Protein AF-A0A538C4I9-F1 (afdb_monomer_lite)

Secondary structure (DSSP, 8-state):
------PPP----PPPHHHHHHHHHHHHHHHIIIIIHHHHHHHH-SS---S--SS-HHHHHHHHHHHHHHHHHHHHHHHHHTTSSS----HHHHHHHHHHHHHHHHHHHHHHHHHHHHHHTPPP----------

Radius of gyration: 22.84 Å; chains: 1; bounding box: 66×53×66 Å

Structure (mmCIF, N/CA/C/O backbone):
data_AF-A0A538C4I9-F1
#
_entry.id   AF-A0A538C4I9-F1
#
loop_
_atom_site.group_PDB
_atom_site.id
_atom_site.type_symbol
_atom_site.label_atom_id
_atom_site.label_alt_id
_atom_site.label_comp_id
_atom_site.label_asym_id
_atom_site.label_entity_id
_atom_site.label_seq_id
_atom_site.pdbx_PDB_ins_code
_atom_site.Cartn_x
_atom_site.Cartn_y
_atom_site.Cartn_z
_atom_site.occupancy
_atom_site.B_iso_or_equiv
_atom_site.auth_seq_id
_atom_site.auth_comp_id
_atom_site.auth_asym_id
_atom_site.auth_atom_id
_atom_site.pdbx_PDB_model_num
ATOM 1 N N . MET A 1 1 ? -36.332 44.683 16.685 1.00 43.72 1 MET A N 1
ATOM 2 C CA . MET A 1 1 ? -35.066 44.063 17.125 1.00 43.72 1 MET A CA 1
ATOM 3 C C . MET A 1 1 ? -35.043 42.668 16.534 1.00 43.72 1 MET A C 1
ATOM 5 O O . MET A 1 1 ? -35.934 41.897 16.855 1.00 43.72 1 MET A O 1
ATOM 9 N N . ALA A 1 2 ? -34.150 42.401 15.581 1.00 51.72 2 ALA A N 1
ATOM 10 C CA . ALA A 1 2 ? -34.000 41.073 14.994 1.00 51.72 2 ALA A CA 1
ATOM 11 C C . ALA A 1 2 ? -32.960 40.316 15.824 1.00 51.72 2 ALA A C 1
ATOM 13 O O . ALA A 1 2 ? -31.831 40.788 15.943 1.00 51.72 2 ALA A O 1
ATOM 14 N N . GLU A 1 3 ? -33.351 39.200 16.438 1.00 57.78 3 GLU A N 1
ATOM 15 C CA . GLU A 1 3 ? -32.395 38.280 17.049 1.00 57.78 3 GLU A CA 1
ATOM 16 C C . GLU A 1 3 ? -31.553 37.654 15.936 1.00 57.78 3 GLU A C 1
ATOM 18 O O . GLU A 1 3 ? -32.054 36.965 15.045 1.00 57.78 3 GLU A O 1
ATOM 23 N N . GLU A 1 4 ? -30.262 37.955 15.968 1.00 65.62 4 GLU A N 1
ATOM 24 C CA . GLU A 1 4 ? -29.258 37.376 15.095 1.00 65.62 4 GLU A CA 1
ATOM 25 C C . GLU A 1 4 ? -29.108 35.890 15.443 1.00 65.62 4 GLU A C 1
ATOM 27 O O . GLU A 1 4 ? -28.471 35.517 16.428 1.00 65.62 4 GLU A O 1
ATOM 32 N N . PHE A 1 5 ? -29.747 35.026 14.648 1.00 73.12 5 PHE A N 1
ATOM 33 C CA . PHE A 1 5 ? -29.603 33.577 14.751 1.00 73.12 5 PHE A CA 1
ATOM 34 C C . PHE A 1 5 ? -28.140 33.201 14.496 1.00 73.12 5 PHE A C 1
ATOM 36 O O . PHE A 1 5 ? -27.692 33.114 13.353 1.00 73.12 5 PHE A O 1
ATOM 43 N N . THR A 1 6 ? -27.384 32.982 15.568 1.00 69.12 6 THR A N 1
ATOM 44 C CA . THR A 1 6 ? -26.020 32.460 15.500 1.00 69.12 6 THR A CA 1
ATOM 45 C C . THR A 1 6 ? -26.115 30.934 15.453 1.00 69.12 6 THR A C 1
ATOM 47 O O . THR A 1 6 ? -26.465 30.317 16.463 1.00 69.12 6 THR A O 1
ATOM 50 N N . PRO A 1 7 ? -25.857 30.278 14.303 1.00 71.69 7 PRO A N 1
ATOM 51 C CA . PRO A 1 7 ? -25.885 28.825 14.253 1.00 71.69 7 PRO A CA 1
ATOM 52 C C . PRO A 1 7 ? -24.819 28.268 15.207 1.00 71.69 7 PRO A C 1
ATOM 54 O O . PRO A 1 7 ? -23.711 28.814 15.267 1.00 71.69 7 PRO A O 1
ATOM 57 N N . PRO A 1 8 ? -25.112 27.180 15.944 1.00 66.62 8 PRO A N 1
ATOM 58 C CA . PRO A 1 8 ? -24.138 26.589 16.845 1.00 66.62 8 PRO A CA 1
ATOM 59 C C . PRO A 1 8 ? -22.877 26.213 16.058 1.00 66.62 8 PRO A C 1
ATOM 61 O O . PRO A 1 8 ? -22.979 25.784 14.899 1.00 66.62 8 PRO A O 1
ATOM 64 N N . PRO A 1 9 ? -21.682 26.357 16.658 1.00 62.03 9 PRO A N 1
ATOM 65 C CA . PRO A 1 9 ? -20.444 26.007 15.987 1.00 62.03 9 PRO A CA 1
ATOM 66 C C . PRO A 1 9 ? -20.546 24.557 15.522 1.00 62.03 9 PRO A C 1
ATOM 68 O O . PRO A 1 9 ? -20.773 23.647 16.325 1.00 62.03 9 PRO A O 1
ATOM 71 N N . ARG A 1 10 ? -20.404 24.340 14.208 1.00 58.88 10 ARG A N 1
ATOM 72 C CA . ARG A 1 10 ? -20.331 22.995 13.638 1.00 58.88 10 ARG A CA 1
ATOM 73 C C . ARG A 1 10 ? -19.120 22.321 14.268 1.00 58.88 10 ARG A C 1
ATOM 75 O O . ARG A 1 10 ? -17.990 22.578 13.856 1.00 58.88 10 ARG A O 1
ATOM 82 N N . ARG A 1 11 ? -19.344 21.487 15.287 1.00 57.41 11 ARG A N 1
ATOM 83 C CA . ARG A 1 11 ? -18.308 20.609 15.828 1.00 57.41 11 ARG A CA 1
ATOM 84 C C . ARG A 1 11 ? -17.847 19.758 14.656 1.00 57.41 11 ARG A C 1
ATOM 86 O O . ARG A 1 11 ? -18.591 18.901 14.186 1.00 57.41 11 ARG A O 1
ATOM 93 N N . ARG A 1 12 ? -16.653 20.042 14.132 1.00 57.44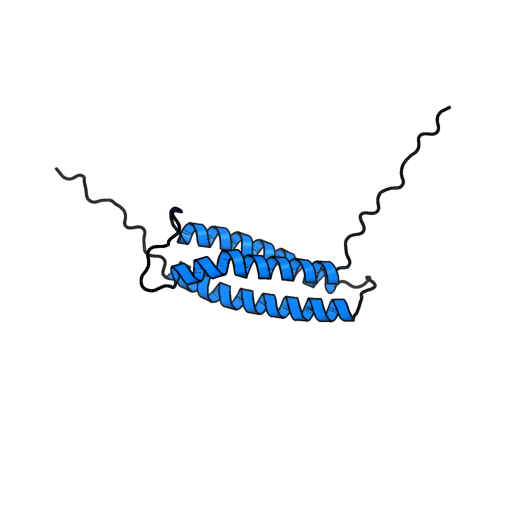 12 ARG A N 1
ATOM 94 C CA . ARG A 1 12 ? -15.976 19.148 13.197 1.00 57.44 12 ARG A CA 1
ATOM 95 C C . ARG A 1 12 ? -15.618 17.913 14.009 1.00 57.44 12 ARG A C 1
ATOM 97 O O . ARG A 1 12 ? -14.566 17.861 14.632 1.00 57.44 12 ARG A O 1
ATOM 104 N N . LEU A 1 13 ? -16.558 16.979 14.100 1.00 66.69 13 LEU A N 1
ATOM 105 C CA . LEU A 1 13 ? -16.298 15.663 14.649 1.00 66.69 13 LEU A CA 1
ATOM 106 C C . LEU A 1 13 ? -15.328 15.013 13.668 1.00 66.69 13 LEU A C 1
ATOM 108 O O . LEU A 1 13 ? -15.718 14.637 12.563 1.00 66.69 13 LEU A O 1
ATOM 112 N N . SER A 1 14 ? -14.047 14.987 14.032 1.00 69.19 14 SER A N 1
ATOM 113 C CA . SER A 1 14 ? -13.098 14.141 13.321 1.00 69.19 14 SER A CA 1
ATOM 114 C C . SER A 1 14 ? -13.601 12.698 13.444 1.00 69.19 14 SER A C 1
ATOM 116 O O . SER A 1 14 ? -14.134 12.345 14.504 1.00 69.19 14 SER A O 1
ATOM 118 N N . PRO A 1 15 ? -13.503 11.870 12.391 1.00 80.75 15 PRO A N 1
ATOM 119 C CA . PRO A 1 15 ? -13.904 10.476 12.497 1.00 80.75 15 PRO A CA 1
ATOM 120 C C . PRO A 1 15 ? -13.103 9.776 13.608 1.00 80.75 15 PRO A C 1
ATOM 122 O O . PRO A 1 15 ? -11.980 10.198 13.902 1.00 80.75 15 PRO A O 1
ATOM 125 N N . PRO A 1 16 ? -13.633 8.695 14.207 1.00 88.44 16 PRO A N 1
ATOM 126 C CA . PRO A 1 16 ? -12.872 7.883 15.152 1.00 88.44 16 PRO A CA 1
ATOM 127 C C . PRO A 1 16 ? -11.530 7.439 14.553 1.00 88.44 16 PRO A C 1
ATOM 129 O O . PRO A 1 16 ? -11.454 7.097 13.368 1.00 88.44 16 PRO A O 1
ATOM 132 N N . ALA A 1 17 ? -10.470 7.435 15.364 1.00 90.19 17 ALA A N 1
ATOM 133 C CA . ALA A 1 17 ? -9.103 7.172 14.907 1.00 90.19 17 ALA A CA 1
ATOM 134 C C . ALA A 1 17 ? -8.963 5.804 14.209 1.00 90.19 17 ALA A C 1
ATOM 136 O O . ALA A 1 17 ? -8.244 5.668 13.221 1.00 90.19 17 ALA A O 1
ATOM 137 N N . GLU A 1 18 ? -9.698 4.793 14.673 1.00 92.88 18 GLU A N 1
ATOM 138 C CA . GLU A 1 18 ? -9.746 3.458 14.080 1.00 92.88 18 GLU A CA 1
ATOM 139 C C . GLU A 1 18 ? -10.369 3.462 12.677 1.00 92.88 18 GLU A C 1
ATOM 141 O O . GLU A 1 18 ? -9.891 2.760 11.783 1.00 92.88 18 GLU A O 1
ATOM 146 N N . VAL A 1 19 ? -11.380 4.306 12.450 1.00 93.12 19 VAL A N 1
ATOM 147 C CA . VAL A 1 19 ? -12.002 4.498 11.134 1.00 93.12 19 VAL A CA 1
ATOM 148 C C . VAL A 1 19 ? -11.041 5.246 10.214 1.00 93.12 19 VAL A C 1
ATOM 150 O O . VAL A 1 19 ? -10.852 4.832 9.071 1.00 93.12 19 VAL A O 1
ATOM 153 N N . CYS A 1 20 ? -10.374 6.292 10.713 1.00 93.94 20 CYS A N 1
ATOM 154 C CA . CYS A 1 20 ? -9.336 7.010 9.970 1.00 93.94 20 CYS A CA 1
ATOM 155 C C . CYS A 1 20 ? -8.209 6.072 9.517 1.00 93.94 20 CYS A C 1
ATOM 157 O O . CYS A 1 20 ? -7.862 6.066 8.334 1.00 93.94 20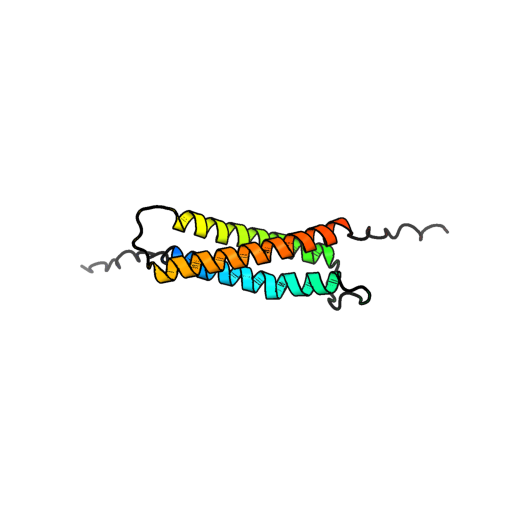 CYS A O 1
ATOM 159 N N . LEU A 1 21 ? -7.679 5.236 10.418 1.00 96.31 21 LEU A N 1
ATOM 160 C CA . LEU A 1 21 ? -6.639 4.264 10.079 1.00 96.31 21 LEU A CA 1
ATOM 161 C C . LEU A 1 21 ? -7.124 3.262 9.026 1.00 96.31 21 LEU A C 1
ATOM 163 O O . LEU A 1 21 ? -6.389 2.965 8.082 1.00 96.31 21 LEU A O 1
ATOM 167 N N . LEU A 1 22 ? -8.351 2.752 9.162 1.00 96.31 22 LEU A N 1
ATOM 168 C CA . LEU A 1 22 ? -8.922 1.806 8.205 1.00 96.31 22 LEU A CA 1
ATOM 169 C C . LEU A 1 22 ? -9.058 2.428 6.807 1.00 96.31 22 LEU A C 1
ATOM 171 O O . LEU A 1 22 ? -8.630 1.821 5.823 1.00 96.31 22 LEU A O 1
ATOM 175 N N . LEU A 1 23 ? -9.615 3.640 6.721 1.00 96.25 23 LEU A N 1
ATOM 176 C CA . LEU A 1 23 ? -9.819 4.353 5.459 1.00 96.25 23 LEU A CA 1
ATOM 177 C C . LEU A 1 23 ? -8.493 4.734 4.796 1.00 96.25 23 LEU A C 1
ATOM 179 O O . LEU A 1 23 ? -8.336 4.524 3.594 1.00 96.25 23 LEU A O 1
ATOM 183 N N . ARG A 1 24 ? -7.516 5.230 5.566 1.00 97.38 24 ARG A N 1
ATOM 184 C CA . ARG A 1 24 ? -6.181 5.554 5.038 1.00 97.38 24 ARG A CA 1
ATOM 185 C C . ARG A 1 24 ? -5.438 4.313 4.562 1.00 97.38 24 ARG A C 1
ATOM 187 O O . ARG A 1 24 ? -4.945 4.304 3.439 1.00 97.38 24 ARG A O 1
ATOM 194 N N . SER A 1 25 ? -5.470 3.231 5.344 1.00 97.88 25 SER A N 1
ATOM 195 C CA . SER A 1 25 ? -4.892 1.945 4.930 1.00 97.88 25 SER A CA 1
ATOM 196 C C . SER A 1 25 ? -5.516 1.458 3.617 1.00 97.88 25 SER A C 1
ATOM 198 O O . SER A 1 25 ? -4.808 0.998 2.724 1.00 97.88 25 SER A O 1
ATOM 200 N N . HIS A 1 26 ? -6.837 1.600 3.456 1.00 97.25 26 HIS A N 1
ATOM 201 C CA . HIS A 1 26 ? -7.514 1.238 2.210 1.00 97.25 26 HIS A CA 1
ATOM 202 C C . HIS A 1 26 ? -7.069 2.104 1.032 1.00 97.25 26 HIS A C 1
ATOM 204 O O . HIS A 1 26 ? -6.743 1.571 -0.030 1.00 97.25 26 HIS A O 1
ATOM 210 N N . ALA A 1 27 ? -7.025 3.422 1.224 1.00 97.00 27 ALA A N 1
ATOM 211 C CA . ALA A 1 27 ? -6.601 4.365 0.198 1.00 97.00 27 ALA A CA 1
ATOM 212 C C . ALA A 1 27 ? -5.151 4.112 -0.246 1.00 97.00 27 ALA A C 1
ATOM 214 O O . ALA A 1 27 ? -4.880 4.085 -1.446 1.00 97.00 27 ALA A O 1
ATOM 215 N N . GLU A 1 28 ? -4.235 3.858 0.693 1.00 98.12 28 GLU A N 1
ATOM 216 C CA . GLU A 1 28 ? -2.844 3.497 0.402 1.00 98.12 28 GLU A CA 1
ATOM 217 C C . GLU A 1 28 ? -2.761 2.186 -0.389 1.00 98.12 28 GLU A C 1
ATOM 219 O O . GLU A 1 28 ? -2.147 2.148 -1.455 1.00 98.12 28 GLU A O 1
ATOM 224 N N . ALA A 1 29 ? -3.428 1.122 0.072 1.00 98.19 29 ALA A N 1
ATOM 225 C CA . ALA A 1 29 ? -3.431 -0.172 -0.612 1.00 98.19 29 ALA A CA 1
ATOM 226 C C . ALA A 1 29 ? -3.984 -0.073 -2.038 1.00 98.19 29 ALA A C 1
ATOM 228 O O . ALA A 1 29 ? -3.418 -0.642 -2.978 1.00 98.19 29 ALA A O 1
ATOM 229 N N . HIS A 1 30 ? -5.089 0.657 -2.202 1.00 97.88 30 HIS A N 1
ATOM 230 C CA . HIS A 1 30 ? -5.712 0.891 -3.494 1.00 97.88 30 HIS A CA 1
ATOM 231 C C . HIS A 1 30 ? -4.780 1.677 -4.416 1.00 97.88 30 HIS A C 1
ATOM 233 O O . HIS A 1 30 ? -4.578 1.277 -5.563 1.00 97.88 30 HIS A O 1
ATOM 239 N N . TRP A 1 31 ? -4.156 2.746 -3.918 1.00 97.25 31 TRP A N 1
ATOM 240 C CA . TRP A 1 31 ? -3.197 3.541 -4.682 1.00 97.25 31 TRP A CA 1
ATOM 241 C C . TRP A 1 31 ? -1.998 2.707 -5.138 1.00 97.25 31 TRP A C 1
ATOM 243 O O . TRP A 1 31 ? -1.691 2.660 -6.330 1.00 97.25 31 TRP A O 1
ATOM 253 N N . LEU A 1 32 ? -1.365 1.976 -4.215 1.00 98.06 32 LEU A N 1
ATOM 254 C CA . LEU A 1 32 ? -0.250 1.079 -4.518 1.00 98.06 32 LEU A CA 1
ATOM 255 C C . LEU A 1 32 ? -0.636 0.064 -5.601 1.00 98.06 32 LEU A C 1
ATOM 257 O O . LEU A 1 32 ? 0.092 -0.113 -6.575 1.00 98.06 32 LEU A O 1
ATOM 261 N N . THR A 1 33 ? -1.803 -0.566 -5.463 1.00 97.56 33 THR A N 1
ATOM 262 C CA . THR A 1 33 ? -2.260 -1.630 -6.370 1.00 97.56 33 THR A CA 1
ATOM 263 C C . THR A 1 33 ? -2.652 -1.109 -7.751 1.00 97.56 33 THR A C 1
ATOM 265 O O . THR A 1 33 ? -2.430 -1.798 -8.743 1.00 97.56 33 THR A O 1
ATOM 268 N N . THR A 1 34 ? -3.232 0.089 -7.836 1.00 97.31 34 THR A N 1
ATOM 269 C CA . THR A 1 34 ? -3.767 0.633 -9.097 1.00 97.31 34 THR A CA 1
ATOM 270 C C . THR A 1 34 ? -2.794 1.531 -9.846 1.00 97.31 34 THR A C 1
ATOM 272 O O . THR A 1 34 ? -2.912 1.648 -11.063 1.00 97.31 34 THR A O 1
ATOM 275 N N . LYS A 1 35 ? -1.845 2.169 -9.152 1.00 95.56 35 LYS A N 1
ATOM 276 C CA . LYS A 1 35 ? -0.897 3.119 -9.754 1.00 95.56 35 LYS A CA 1
ATOM 277 C C . LYS A 1 35 ? 0.518 2.567 -9.819 1.00 95.56 35 LYS A C 1
ATOM 279 O O . LYS A 1 35 ? 1.125 2.576 -10.883 1.00 95.56 35 LYS A O 1
ATOM 284 N N . VAL A 1 36 ? 1.035 2.055 -8.702 1.00 96.12 36 VAL A N 1
ATOM 285 C CA . VAL A 1 36 ? 2.455 1.682 -8.597 1.00 96.12 36 VAL A CA 1
ATOM 286 C C . VAL A 1 36 ? 2.709 0.276 -9.136 1.00 96.12 36 VAL A C 1
ATOM 288 O O . VAL A 1 36 ? 3.574 0.084 -9.986 1.00 96.12 36 VAL A O 1
ATOM 291 N N . VAL A 1 37 ? 1.943 -0.721 -8.683 1.00 96.31 37 VAL A N 1
ATOM 292 C CA . VAL A 1 37 ? 2.146 -2.131 -9.062 1.00 96.31 37 VAL A CA 1
ATOM 293 C C . VAL A 1 37 ? 2.101 -2.367 -10.578 1.00 96.31 37 VAL A C 1
ATOM 295 O O . VAL A 1 37 ? 2.959 -3.116 -11.052 1.00 96.31 37 VAL A O 1
ATOM 298 N N . PRO A 1 38 ? 1.165 -1.781 -11.352 1.00 94.06 38 PRO A N 1
ATOM 299 C CA . PRO A 1 38 ? 1.129 -1.986 -12.797 1.00 94.06 38 PRO A CA 1
ATOM 300 C C . PRO A 1 38 ? 2.395 -1.472 -13.482 1.00 94.06 38 PRO A C 1
ATOM 302 O O . PRO A 1 38 ? 2.991 -2.208 -14.261 1.00 94.06 38 PRO A O 1
ATOM 305 N N . LEU A 1 39 ? 2.854 -0.269 -13.121 1.00 92.75 39 LEU A N 1
ATOM 306 C CA . LEU A 1 39 ? 4.057 0.329 -13.698 1.00 92.75 39 LEU A CA 1
ATOM 307 C C . LEU A 1 39 ? 5.326 -0.438 -13.307 1.00 92.75 39 LEU A C 1
ATOM 309 O O . LEU A 1 39 ? 6.184 -0.680 -14.148 1.00 92.75 39 LEU A O 1
ATOM 313 N N . VAL A 1 40 ? 5.435 -0.879 -12.050 1.00 94.44 40 VAL A N 1
ATOM 314 C CA . VAL A 1 40 ? 6.557 -1.723 -11.608 1.00 94.44 40 VAL A CA 1
ATOM 315 C C . VAL A 1 40 ? 6.592 -3.030 -12.405 1.00 94.44 40 VAL A C 1
ATOM 317 O O . VAL A 1 40 ? 7.653 -3.430 -12.864 1.00 94.44 40 VAL A O 1
ATOM 320 N N . ARG A 1 41 ? 5.441 -3.685 -12.617 1.00 93.12 41 ARG A N 1
ATOM 321 C CA . ARG A 1 41 ? 5.364 -4.913 -13.431 1.00 93.12 41 ARG A CA 1
ATOM 322 C C . ARG A 1 41 ? 5.734 -4.674 -14.894 1.00 93.12 41 ARG A C 1
ATOM 324 O O . ARG A 1 41 ? 6.349 -5.539 -15.502 1.00 93.12 41 ARG A O 1
ATOM 331 N N . GLU A 1 42 ? 5.336 -3.534 -15.451 1.00 90.50 42 GLU A N 1
ATOM 332 C CA . GLU A 1 42 ? 5.686 -3.130 -16.815 1.00 90.50 42 GLU A CA 1
ATOM 333 C C . GLU A 1 42 ? 7.199 -2.925 -16.962 1.00 90.50 42 GLU A C 1
ATOM 335 O O . GLU A 1 42 ? 7.792 -3.438 -17.903 1.00 90.50 42 GLU A O 1
ATOM 340 N N . LEU A 1 43 ? 7.833 -2.253 -15.998 1.00 89.94 43 LEU A N 1
ATOM 341 C CA . LEU A 1 43 ? 9.278 -2.002 -15.987 1.00 89.94 43 LEU A CA 1
ATOM 342 C C . LEU A 1 43 ? 10.127 -3.247 -15.688 1.00 89.94 43 LEU A C 1
ATOM 344 O O . LEU A 1 43 ? 11.276 -3.317 -16.110 1.00 89.94 43 LEU A O 1
ATOM 348 N N . GLU A 1 44 ? 9.583 -4.227 -14.965 1.00 90.69 44 GLU A N 1
ATOM 349 C CA . GLU A 1 44 ? 10.231 -5.526 -14.726 1.00 90.69 44 GLU A CA 1
ATOM 350 C C . GLU A 1 44 ? 10.133 -6.480 -15.931 1.00 90.69 44 GLU A C 1
ATOM 352 O O . GLU A 1 44 ? 10.830 -7.497 -15.963 1.00 90.69 44 GLU A O 1
ATOM 357 N N . ALA A 1 45 ? 9.257 -6.204 -16.905 1.00 87.56 45 ALA A N 1
ATOM 358 C CA . ALA A 1 45 ? 9.033 -7.098 -18.033 1.00 87.56 45 ALA A CA 1
ATOM 359 C C . ALA A 1 45 ? 10.286 -7.168 -18.940 1.00 87.56 45 ALA A C 1
ATOM 361 O O . ALA A 1 45 ? 10.735 -6.135 -19.435 1.00 87.56 45 ALA A O 1
ATOM 362 N N . PRO A 1 46 ? 10.833 -8.370 -19.230 1.00 70.69 46 PRO A N 1
ATOM 363 C CA . PRO A 1 46 ? 12.099 -8.518 -19.960 1.00 70.69 46 PRO A CA 1
ATOM 364 C C . PRO A 1 46 ? 12.091 -7.983 -21.397 1.00 70.69 46 PRO A C 1
ATOM 366 O O . PRO A 1 46 ? 13.145 -7.657 -21.935 1.00 70.69 46 PRO A O 1
ATOM 369 N N . VAL A 1 47 ? 10.924 -7.942 -22.050 1.00 61.50 47 VAL A N 1
ATOM 370 C CA . VAL A 1 47 ? 10.787 -7.546 -23.457 1.00 61.50 47 VAL A CA 1
ATOM 371 C C . VAL A 1 47 ? 9.412 -6.922 -23.671 1.00 61.50 47 VAL A C 1
ATOM 373 O O . VAL A 1 47 ? 8.392 -7.605 -23.731 1.00 61.50 47 VAL A O 1
ATOM 376 N N . GLY A 1 48 ? 9.391 -5.604 -23.790 1.00 55.06 48 GLY A N 1
ATOM 377 C CA . GLY A 1 48 ? 8.192 -4.840 -24.087 1.00 55.06 48 GLY A CA 1
ATOM 378 C C . GLY A 1 48 ? 8.452 -3.393 -23.742 1.00 55.06 48 GLY A C 1
ATOM 379 O O . GLY A 1 48 ? 8.550 -3.049 -22.571 1.00 55.06 48 GLY A O 1
ATOM 380 N N . HIS A 1 49 ? 8.609 -2.558 -24.768 1.00 55.78 49 HIS A N 1
ATOM 381 C CA . HIS A 1 49 ? 8.611 -1.111 -24.598 1.00 55.78 49 HIS A CA 1
ATOM 382 C C . HIS A 1 49 ? 7.435 -0.728 -23.687 1.00 55.78 49 HIS A C 1
ATOM 384 O O . HIS A 1 49 ? 6.349 -1.290 -23.892 1.00 55.78 49 HIS A O 1
ATOM 390 N N . PRO A 1 50 ? 7.621 0.182 -22.715 1.00 57.31 50 PRO A N 1
ATOM 391 C CA . PRO A 1 50 ? 6.510 0.665 -21.921 1.00 57.31 50 PRO A CA 1
ATOM 392 C C . PRO A 1 50 ? 5.380 1.058 -22.879 1.00 57.31 50 PRO A C 1
ATOM 394 O O . PRO A 1 50 ? 5.585 1.857 -23.794 1.00 57.31 50 PRO A O 1
ATOM 397 N N . ARG A 1 51 ? 4.198 0.454 -22.727 1.00 56.19 51 ARG A N 1
ATOM 398 C CA . ARG A 1 51 ? 3.007 0.818 -23.511 1.00 56.19 51 ARG A CA 1
ATOM 399 C C . ARG A 1 51 ? 2.566 2.245 -23.201 1.00 56.19 51 ARG A C 1
ATOM 401 O O . ARG A 1 51 ? 1.749 2.803 -23.928 1.00 56.19 51 ARG A O 1
ATOM 408 N N . ASN A 1 52 ? 3.099 2.834 -22.135 1.00 54.16 52 ASN A N 1
ATOM 409 C CA . ASN A 1 52 ? 2.909 4.232 -21.823 1.00 54.16 52 ASN A CA 1
ATOM 410 C C . ASN A 1 52 ? 3.613 5.128 -22.849 1.00 54.16 52 ASN A C 1
ATOM 412 O O . ASN A 1 52 ? 4.834 5.227 -22.887 1.00 54.16 52 ASN A O 1
ATOM 416 N N . HIS A 1 53 ? 2.821 5.902 -23.592 1.00 54.53 53 HIS A N 1
ATOM 417 C CA . HIS A 1 53 ? 3.259 7.061 -24.382 1.00 54.53 53 HIS A CA 1
ATOM 418 C C . HIS A 1 53 ? 3.839 8.211 -23.517 1.00 54.53 53 HIS A C 1
ATOM 420 O O . HIS A 1 53 ? 3.935 9.349 -23.973 1.00 54.53 53 HIS A O 1
ATOM 426 N N . MET A 1 54 ? 4.170 7.947 -22.249 1.00 58.88 54 MET A N 1
ATOM 427 C CA . MET A 1 54 ? 4.610 8.929 -21.265 1.00 58.88 54 MET A CA 1
ATOM 428 C C . MET A 1 54 ? 6.131 8.906 -21.147 1.00 58.88 54 MET A C 1
ATOM 430 O O . MET A 1 54 ? 6.665 7.972 -20.566 1.00 58.88 54 MET A O 1
ATOM 434 N N . GLY A 1 55 ? 6.786 9.957 -21.652 1.00 74.81 55 GLY A N 1
ATOM 435 C CA . GLY A 1 55 ? 8.169 10.369 -21.360 1.00 74.81 55 GLY A CA 1
ATOM 436 C C . GLY A 1 55 ? 9.143 9.298 -20.838 1.00 74.81 55 GLY A C 1
ATOM 437 O O . GLY A 1 55 ? 9.307 8.238 -21.428 1.00 74.81 55 GLY A O 1
ATOM 438 N N . ASP A 1 56 ? 9.864 9.620 -19.762 1.00 86.75 56 ASP A N 1
ATOM 439 C CA . ASP A 1 56 ? 10.775 8.692 -19.084 1.00 86.75 56 ASP A CA 1
ATOM 440 C C . ASP A 1 56 ? 9.995 7.916 -18.001 1.00 86.75 56 ASP A C 1
ATOM 442 O O . ASP A 1 56 ? 9.599 8.514 -16.993 1.00 86.75 56 ASP A O 1
ATOM 446 N N . PRO A 1 57 ? 9.752 6.602 -18.167 1.00 87.44 57 PRO A N 1
ATOM 447 C CA . PRO A 1 57 ? 8.915 5.834 -17.248 1.00 87.44 57 PRO A CA 1
ATOM 448 C C . PRO A 1 57 ? 9.551 5.669 -15.859 1.00 87.44 57 PRO A C 1
ATOM 450 O O . PRO A 1 57 ? 8.825 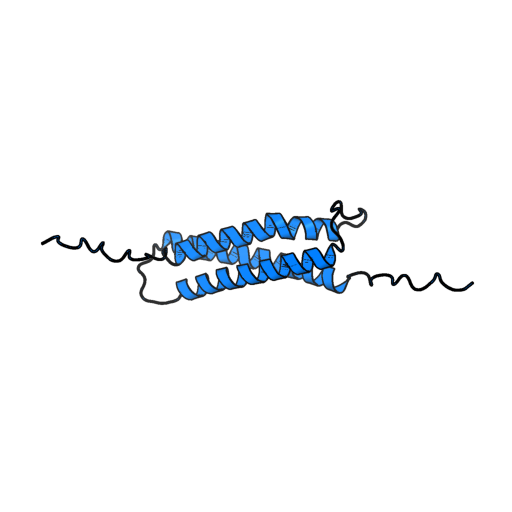5.484 -14.882 1.00 87.44 57 PRO A O 1
ATOM 453 N N . TYR A 1 58 ? 10.878 5.797 -15.732 1.00 90.50 58 TYR A N 1
ATOM 454 C CA . TYR A 1 58 ? 11.546 5.802 -14.429 1.00 90.50 58 TYR A CA 1
ATOM 455 C C . TYR A 1 58 ? 11.293 7.114 -13.689 1.00 90.50 58 TYR A C 1
ATOM 457 O O . TYR A 1 58 ? 11.018 7.089 -12.494 1.00 90.50 58 TYR A O 1
ATOM 465 N N . ALA A 1 59 ? 11.299 8.251 -14.391 1.00 90.38 59 ALA A N 1
ATOM 466 C CA . ALA A 1 59 ? 10.921 9.532 -13.789 1.00 90.38 59 ALA A CA 1
ATOM 467 C C . ALA A 1 59 ? 9.445 9.535 -13.350 1.00 90.38 59 ALA A C 1
ATOM 469 O O . ALA A 1 59 ? 9.099 10.073 -12.299 1.00 90.38 59 ALA A O 1
ATOM 470 N N . TYR A 1 60 ? 8.569 8.888 -14.124 1.00 91.81 60 TYR A N 1
ATOM 471 C CA . TYR A 1 60 ? 7.169 8.732 -13.734 1.00 91.81 60 TYR A CA 1
ATOM 472 C C . TYR A 1 60 ? 7.000 7.816 -12.512 1.00 91.81 60 TYR A C 1
ATOM 474 O O . TYR A 1 60 ? 6.253 8.154 -11.592 1.00 91.81 60 TYR A O 1
ATOM 482 N N . LEU A 1 61 ? 7.726 6.692 -12.456 1.00 94.06 61 LEU A N 1
ATOM 483 C CA . LEU A 1 61 ? 7.733 5.818 -11.280 1.00 94.06 61 LEU A CA 1
ATOM 484 C C . LEU A 1 61 ? 8.250 6.553 -10.036 1.00 94.06 61 LEU A C 1
ATOM 486 O O . LEU A 1 61 ? 7.662 6.403 -8.970 1.00 94.06 61 LEU A O 1
ATOM 490 N N . GLU A 1 62 ? 9.298 7.367 -10.164 1.00 94.44 62 GLU A N 1
ATOM 491 C CA . GLU A 1 62 ? 9.829 8.192 -9.073 1.00 94.44 62 GLU A CA 1
ATOM 492 C C . GLU A 1 62 ? 8.763 9.154 -8.524 1.00 94.44 62 GLU A C 1
ATOM 494 O O . GLU A 1 62 ? 8.524 9.184 -7.315 1.00 94.44 62 GLU A O 1
ATOM 499 N N . ALA A 1 63 ? 8.041 9.858 -9.401 1.00 95.12 63 ALA A N 1
ATOM 500 C CA . ALA A 1 63 ? 6.951 10.746 -9.000 1.00 95.12 63 ALA A CA 1
ATOM 501 C C . ALA A 1 63 ? 5.812 9.997 -8.282 1.00 95.12 63 ALA A C 1
ATOM 503 O O . ALA A 1 63 ? 5.382 10.407 -7.200 1.00 95.12 63 ALA A O 1
ATOM 504 N N . LEU A 1 64 ? 5.355 8.865 -8.836 1.00 95.62 64 LEU A N 1
ATOM 505 C CA . LEU A 1 64 ? 4.337 8.028 -8.189 1.00 95.62 64 LEU A CA 1
ATOM 506 C C . LEU A 1 64 ? 4.807 7.489 -6.834 1.00 95.62 64 LEU A C 1
ATOM 508 O O . LEU A 1 64 ? 4.000 7.345 -5.912 1.00 95.62 64 LEU A O 1
ATOM 512 N N . TRP A 1 65 ? 6.098 7.177 -6.713 1.00 96.69 65 TRP A N 1
ATOM 513 C CA . TRP A 1 65 ? 6.674 6.649 -5.487 1.00 96.69 65 TRP A CA 1
ATOM 514 C C . TRP A 1 65 ? 6.763 7.705 -4.385 1.00 96.69 65 TRP A C 1
ATOM 516 O O . TRP A 1 65 ? 6.418 7.409 -3.243 1.00 96.69 65 TRP A O 1
ATOM 526 N N . ILE A 1 66 ? 7.108 8.952 -4.717 1.00 96.75 66 ILE A N 1
ATOM 527 C CA . ILE A 1 66 ? 7.033 10.084 -3.778 1.00 96.75 66 ILE A CA 1
ATOM 528 C C . ILE A 1 66 ? 5.605 10.230 -3.231 1.00 96.75 66 ILE A C 1
ATOM 530 O O . ILE A 1 66 ? 5.407 10.344 -2.019 1.00 96.75 66 ILE A O 1
ATOM 534 N N . GLU A 1 67 ? 4.595 10.154 -4.100 1.00 97.19 67 GLU A N 1
ATOM 535 C CA . GLU A 1 67 ? 3.188 10.247 -3.691 1.00 97.19 67 GLU A CA 1
ATOM 536 C C . GLU A 1 67 ? 2.741 9.063 -2.815 1.00 97.19 67 GLU A C 1
ATOM 538 O O . GLU A 1 67 ? 1.925 9.219 -1.901 1.00 97.19 67 GLU A O 1
ATOM 543 N N . ALA A 1 68 ? 3.270 7.866 -3.083 1.00 96.94 68 ALA A N 1
ATOM 544 C CA . ALA A 1 68 ? 3.033 6.682 -2.263 1.00 96.94 68 ALA A CA 1
ATOM 545 C C . ALA A 1 68 ? 3.669 6.824 -0.869 1.00 96.94 68 ALA A C 1
ATOM 547 O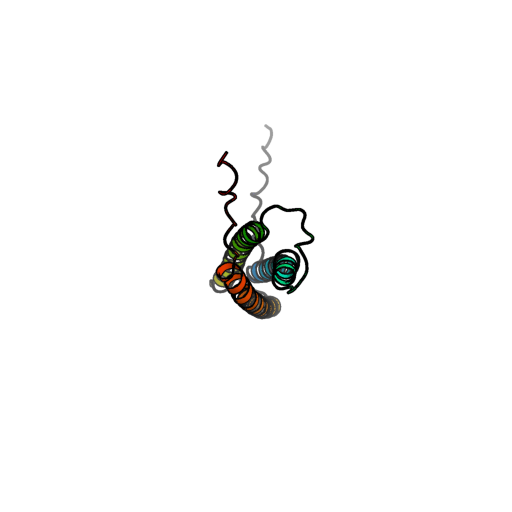 O . ALA A 1 68 ? 3.025 6.491 0.126 1.00 96.94 68 ALA A O 1
ATOM 548 N N . CYS A 1 69 ? 4.883 7.375 -0.782 1.00 97.25 69 CYS A N 1
ATOM 549 C CA . CYS A 1 69 ? 5.548 7.684 0.484 1.00 97.25 69 CYS A CA 1
ATOM 550 C C . CYS A 1 69 ? 4.767 8.717 1.312 1.00 97.25 69 CYS A C 1
ATOM 552 O O . CYS A 1 69 ? 4.640 8.552 2.524 1.00 97.25 69 CYS A O 1
ATOM 554 N N . GLY A 1 70 ? 4.190 9.742 0.673 1.00 97.94 70 GLY A N 1
ATOM 555 C CA . GLY A 1 70 ? 3.320 10.711 1.352 1.00 97.94 70 GLY A CA 1
ATOM 556 C C . GLY A 1 70 ? 2.094 10.048 1.988 1.00 97.94 70 GLY A C 1
ATOM 557 O O . GLY A 1 70 ? 1.841 10.212 3.180 1.00 97.94 70 GLY A O 1
ATOM 558 N N . ARG A 1 71 ? 1.385 9.203 1.229 1.00 97.31 71 ARG A N 1
ATOM 559 C CA . ARG A 1 71 ? 0.241 8.431 1.752 1.00 97.31 71 ARG A CA 1
ATOM 560 C C . ARG A 1 71 ? 0.635 7.487 2.883 1.00 97.31 71 ARG A C 1
ATOM 562 O O . ARG A 1 71 ? -0.082 7.397 3.874 1.00 97.31 71 ARG A O 1
ATOM 569 N N . ALA A 1 72 ? 1.774 6.812 2.751 1.00 97.94 72 ALA A N 1
ATOM 570 C CA . ALA A 1 72 ? 2.315 5.950 3.794 1.00 97.94 72 ALA A CA 1
ATOM 571 C C . ALA A 1 72 ? 2.540 6.718 5.106 1.00 97.94 72 ALA A C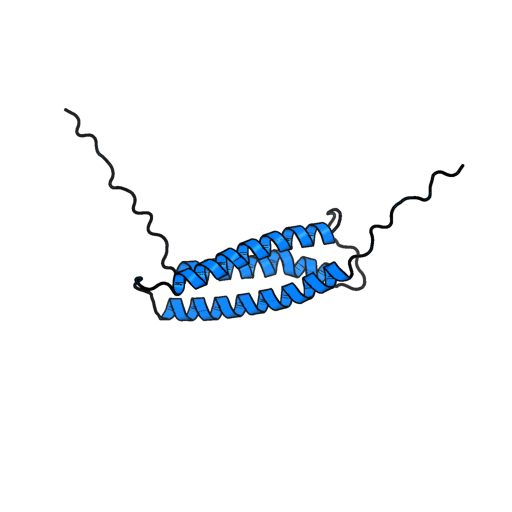 1
ATOM 573 O O . ALA A 1 72 ? 2.152 6.232 6.167 1.00 97.94 72 ALA A O 1
ATOM 574 N N . ALA A 1 73 ? 3.096 7.932 5.036 1.00 98.06 73 ALA A N 1
ATOM 575 C CA . ALA A 1 73 ? 3.285 8.786 6.206 1.00 98.06 73 ALA A CA 1
ATOM 576 C C . ALA A 1 73 ? 1.949 9.194 6.851 1.00 98.06 73 ALA A C 1
ATOM 578 O O . ALA A 1 73 ? 1.829 9.184 8.074 1.00 98.06 73 ALA A O 1
ATOM 579 N N . GLU A 1 74 ? 0.918 9.493 6.056 1.00 97.00 74 GLU A N 1
ATOM 580 C CA . GLU A 1 74 ? -0.424 9.782 6.577 1.00 97.00 74 GLU A CA 1
ATOM 581 C C . GLU A 1 74 ? -1.068 8.562 7.254 1.00 97.00 74 GLU A C 1
ATOM 583 O O . GLU A 1 74 ? -1.684 8.693 8.318 1.00 97.00 74 GLU A O 1
ATOM 588 N N . THR A 1 75 ? -0.948 7.371 6.663 1.00 97.94 75 THR A N 1
ATOM 589 C CA . THR A 1 75 ? -1.453 6.126 7.262 1.00 97.94 75 THR A CA 1
ATOM 590 C C . THR A 1 75 ? -0.722 5.808 8.563 1.00 97.94 75 THR A C 1
ATOM 592 O O . THR A 1 75 ? -1.362 5.489 9.568 1.00 97.94 75 THR A O 1
ATOM 595 N N . ASP A 1 76 ? 0.607 5.918 8.566 1.00 97.69 76 ASP A N 1
ATOM 596 C CA . ASP A 1 76 ? 1.436 5.681 9.747 1.00 97.69 76 ASP A CA 1
ATOM 597 C C . ASP A 1 76 ? 1.131 6.729 10.841 1.00 97.69 76 ASP A C 1
ATOM 599 O O . ASP A 1 76 ? 1.022 6.382 12.015 1.00 97.69 76 ASP A O 1
ATOM 603 N N . GLY A 1 77 ? 0.858 7.984 10.470 1.00 95.81 77 GLY A N 1
ATOM 604 C CA . GLY A 1 77 ? 0.379 9.018 11.393 1.00 95.81 77 GLY A CA 1
ATOM 605 C C . GLY A 1 77 ? -0.964 8.666 12.046 1.00 95.81 77 GLY A C 1
ATOM 606 O O . GLY A 1 77 ? -1.097 8.745 13.265 1.00 95.81 77 GLY A O 1
ATOM 607 N N . ALA A 1 78 ? -1.937 8.170 11.273 1.00 94.50 78 ALA A N 1
ATOM 608 C CA . ALA A 1 78 ? -3.215 7.707 11.830 1.00 94.50 78 ALA A CA 1
ATOM 609 C C . ALA A 1 78 ? -3.045 6.500 12.770 1.00 94.50 78 ALA A C 1
ATOM 611 O O . ALA A 1 78 ? -3.807 6.330 13.724 1.00 94.50 78 ALA A O 1
ATOM 612 N N . ARG A 1 79 ? -2.027 5.661 12.536 1.00 95.81 79 ARG A N 1
ATOM 613 C CA . ARG A 1 79 ? -1.684 4.561 13.443 1.00 95.81 79 ARG A CA 1
ATOM 614 C C . ARG A 1 79 ? -1.172 5.078 14.786 1.00 95.81 79 ARG A C 1
ATOM 616 O O . ARG A 1 79 ? -1.519 4.465 15.794 1.00 95.81 79 ARG A O 1
ATOM 623 N N . VAL A 1 80 ? -0.391 6.158 14.797 1.00 94.81 80 VAL A N 1
ATOM 624 C CA . VAL A 1 80 ? 0.100 6.821 16.019 1.00 94.81 80 VAL A CA 1
ATOM 625 C C . VAL A 1 80 ? -1.046 7.506 16.769 1.00 94.81 80 VAL A C 1
ATOM 627 O O . VAL A 1 80 ? -1.171 7.335 17.979 1.00 94.81 80 VAL A O 1
ATOM 630 N N . GLU A 1 81 ? -1.946 8.204 16.071 1.00 91.62 81 GLU A N 1
ATOM 631 C CA . GLU A 1 81 ? -3.150 8.800 16.680 1.00 91.62 81 GLU A CA 1
ATOM 632 C C . GLU A 1 81 ? -4.027 7.743 17.373 1.00 91.62 81 GLU A C 1
ATOM 634 O O . GLU A 1 81 ? -4.570 7.969 18.457 1.00 91.62 81 GLU A O 1
ATOM 639 N N . LEU A 1 82 ? -4.120 6.545 16.790 1.00 90.62 82 LEU A N 1
ATOM 640 C CA . LEU A 1 82 ? -4.828 5.417 17.393 1.00 90.62 82 LEU A CA 1
ATOM 641 C C . LEU A 1 82 ? -4.176 4.913 18.698 1.00 90.62 82 LEU A C 1
ATOM 643 O O . LEU A 1 82 ? -4.853 4.288 19.509 1.00 90.62 82 LEU A O 1
ATOM 647 N N . GLU A 1 83 ? -2.894 5.184 18.945 1.00 90.38 83 GLU A N 1
ATOM 648 C CA . GLU A 1 83 ? -2.223 4.841 20.214 1.00 90.38 83 GLU A CA 1
ATOM 649 C C . GLU A 1 83 ? -2.473 5.877 21.301 1.00 90.38 83 GLU A C 1
ATOM 651 O O . GLU A 1 83 ? -2.353 5.564 22.485 1.00 90.38 83 GLU A O 1
ATOM 656 N N . MET A 1 84 ? -2.857 7.098 20.922 1.00 88.88 84 MET A N 1
ATOM 657 C CA . MET A 1 84 ? -3.088 8.158 21.890 1.00 88.88 84 MET A CA 1
ATOM 658 C C . MET A 1 84 ? -4.258 7.801 22.815 1.00 88.88 84 MET A C 1
ATOM 660 O O . MET A 1 84 ? -5.334 7.433 22.329 1.00 88.88 84 MET A O 1
ATOM 664 N N . PRO A 1 85 ? -4.088 7.907 24.143 1.00 81.00 85 PRO A N 1
ATOM 665 C CA . PRO A 1 85 ? -5.157 7.650 25.100 1.00 81.00 85 PRO A CA 1
ATOM 666 C C . PRO A 1 85 ? -6.280 8.696 24.990 1.00 81.00 85 PRO A C 1
ATOM 668 O O . PRO A 1 85 ? -6.084 9.787 24.460 1.00 81.00 85 PRO A O 1
ATOM 671 N N . GLY A 1 86 ? -7.467 8.371 25.512 1.00 73.44 86 GLY A N 1
ATOM 672 C CA . GLY A 1 86 ? -8.553 9.347 25.694 1.00 73.44 86 GLY A CA 1
ATOM 673 C C . GLY A 1 86 ? -9.709 9.290 24.691 1.00 73.44 86 GLY A C 1
ATOM 674 O O . GLY A 1 86 ? -10.613 10.114 24.785 1.00 73.44 86 GLY A O 1
ATOM 675 N N . HIS A 1 87 ? -9.732 8.316 23.778 1.00 69.62 87 HIS A N 1
ATOM 676 C CA . HIS A 1 87 ? -10.854 8.114 22.855 1.00 69.62 87 HIS A CA 1
ATOM 677 C C . HIS A 1 87 ? -11.589 6.811 23.174 1.00 69.62 87 HIS A C 1
ATOM 679 O O . HIS A 1 87 ? -10.958 5.762 23.325 1.00 69.62 87 HIS A O 1
ATOM 685 N N . VAL A 1 88 ? -12.921 6.876 23.263 1.00 75.50 88 VAL A N 1
ATOM 686 C CA . VAL A 1 88 ? -13.769 5.677 23.239 1.00 75.50 88 VAL A CA 1
ATOM 687 C C . VAL A 1 88 ? -13.680 5.103 21.833 1.00 75.50 88 VAL A C 1
ATOM 689 O O . VAL A 1 88 ? -13.948 5.814 20.866 1.00 75.50 88 VAL A O 1
ATOM 692 N N . ARG A 1 89 ? -13.262 3.842 21.732 1.00 82.31 89 ARG A N 1
ATOM 693 C CA . ARG A 1 89 ? -13.009 3.162 20.463 1.00 82.31 89 ARG A CA 1
ATOM 694 C C . ARG A 1 89 ? -13.818 1.890 20.372 1.00 82.31 89 ARG A C 1
ATOM 696 O O . ARG A 1 89 ? -13.980 1.180 21.367 1.00 82.31 89 ARG A O 1
ATOM 703 N N . ASP A 1 90 ? -14.280 1.590 19.169 1.00 89.19 90 ASP A N 1
ATOM 704 C CA . ASP A 1 90 ? -14.842 0.278 18.882 1.00 89.19 90 ASP A CA 1
ATOM 705 C C . ASP A 1 90 ? -13.695 -0.735 18.752 1.00 89.19 90 ASP A C 1
ATOM 707 O O . ASP A 1 90 ? -12.878 -0.668 17.829 1.00 89.19 90 ASP A O 1
ATOM 711 N N . VAL A 1 91 ? -13.629 -1.681 19.694 1.00 89.94 91 VAL A N 1
ATOM 712 C CA . VAL A 1 91 ? -12.564 -2.694 19.772 1.00 89.94 91 VAL A CA 1
ATOM 713 C C . VAL A 1 91 ? -12.506 -3.546 18.501 1.00 89.94 91 VAL A C 1
ATOM 715 O O . VAL A 1 91 ? -11.417 -3.810 17.986 1.00 89.94 91 VAL A O 1
ATOM 718 N N . ALA A 1 92 ? -13.655 -3.933 17.941 1.00 92.44 92 ALA A N 1
ATOM 719 C CA . ALA A 1 92 ? -13.701 -4.773 16.749 1.00 92.44 92 ALA A CA 1
ATOM 720 C C . ALA A 1 92 ? -13.201 -4.012 15.511 1.00 92.44 92 ALA A C 1
ATOM 722 O O . ALA A 1 92 ? -12.460 -4.559 14.681 1.00 92.44 92 ALA A O 1
ATOM 723 N N . VAL A 1 93 ? -13.566 -2.732 15.394 1.00 91.81 93 VAL A N 1
ATOM 724 C CA . VAL A 1 93 ? -13.079 -1.858 14.316 1.00 91.81 93 VAL A CA 1
ATOM 725 C C . VAL A 1 93 ? -11.584 -1.587 14.479 1.00 91.81 93 VAL A C 1
ATOM 727 O O . VAL A 1 93 ? -10.844 -1.677 13.497 1.00 91.81 93 VAL A O 1
ATOM 730 N N . GLN A 1 94 ? -11.114 -1.345 15.703 1.00 93.00 94 GLN A N 1
ATOM 731 C CA . GLN A 1 94 ? -9.700 -1.148 16.014 1.00 93.00 94 GLN A CA 1
ATOM 732 C C . GLN A 1 94 ? -8.855 -2.363 15.610 1.00 93.00 94 GLN A C 1
ATOM 734 O O . GLN A 1 94 ? -7.883 -2.219 14.867 1.00 93.00 94 GLN A O 1
ATOM 739 N N . GLU A 1 95 ? -9.227 -3.573 16.027 1.00 94.50 95 GLU A N 1
ATOM 740 C CA . GLU A 1 95 ? -8.505 -4.796 15.652 1.00 94.50 95 GLU A CA 1
ATOM 741 C C . GLU A 1 95 ? -8.458 -5.008 14.136 1.00 94.50 95 GLU A C 1
ATOM 743 O O . GLU A 1 95 ? -7.451 -5.467 13.581 1.00 94.50 95 GLU A O 1
ATOM 748 N N . ARG A 1 96 ? -9.551 -4.688 13.436 1.00 94.94 96 ARG A N 1
ATOM 749 C CA . ARG A 1 96 ? -9.605 -4.764 11.974 1.00 94.94 96 ARG A CA 1
ATOM 750 C C . ARG A 1 96 ? -8.680 -3.734 11.329 1.00 94.94 96 ARG A C 1
ATOM 752 O O . ARG A 1 96 ? -7.937 -4.095 10.416 1.00 94.94 96 ARG A O 1
ATOM 759 N N . ALA A 1 97 ? -8.695 -2.492 11.807 1.00 95.88 97 ALA A N 1
ATOM 760 C CA . ALA A 1 97 ? -7.836 -1.421 11.315 1.00 95.88 97 ALA A CA 1
ATOM 761 C C . ALA A 1 97 ? -6.349 -1.771 11.490 1.00 95.88 97 ALA A C 1
ATOM 763 O O . ALA A 1 97 ? -5.574 -1.639 10.546 1.00 95.88 97 ALA A O 1
ATOM 764 N N . LEU A 1 98 ? -5.962 -2.317 12.647 1.00 96.75 98 LEU A N 1
ATOM 765 C CA . LEU A 1 98 ? -4.586 -2.739 12.937 1.00 96.75 98 LEU A CA 1
ATOM 766 C C . LEU A 1 98 ? -4.110 -3.892 12.042 1.00 96.75 98 LEU A C 1
ATOM 768 O O . LEU A 1 98 ? -2.999 -3.852 11.497 1.00 96.75 98 LEU A O 1
ATOM 772 N N . ARG A 1 99 ? -4.951 -4.920 11.864 1.00 97.12 99 ARG A N 1
ATOM 773 C CA . ARG A 1 99 ? -4.655 -6.037 10.953 1.00 97.12 99 ARG A CA 1
ATOM 774 C C . ARG A 1 99 ? -4.486 -5.551 9.522 1.00 97.12 99 ARG A C 1
ATOM 776 O O . ARG A 1 99 ? -3.541 -5.953 8.844 1.00 97.12 99 ARG A O 1
ATOM 783 N N . TYR A 1 100 ? -5.378 -4.673 9.076 1.00 96.94 100 TYR A N 1
ATOM 784 C CA . TYR A 1 100 ? -5.328 -4.157 7.719 1.00 96.94 100 TYR A CA 1
ATOM 785 C C . TYR A 1 100 ? -4.108 -3.263 7.498 1.00 96.94 100 TYR A C 1
ATOM 787 O O . TYR A 1 100 ? -3.354 -3.507 6.563 1.00 96.94 100 TYR A O 1
ATOM 795 N N . HIS A 1 101 ? -3.821 -2.339 8.415 1.00 98.25 101 HIS A N 1
ATOM 796 C CA . HIS A 1 101 ? -2.599 -1.534 8.399 1.00 98.25 101 HIS A CA 1
ATOM 797 C C . HIS A 1 101 ? -1.332 -2.402 8.300 1.00 98.25 101 HIS A C 1
ATOM 799 O O . HIS A 1 101 ? -0.449 -2.133 7.489 1.00 98.25 101 HIS A O 1
ATOM 805 N N . THR A 1 102 ? -1.263 -3.502 9.056 1.00 98.44 102 THR A N 1
ATOM 806 C CA . THR A 1 102 ? -0.131 -4.442 8.993 1.00 98.44 102 THR A CA 1
ATOM 807 C C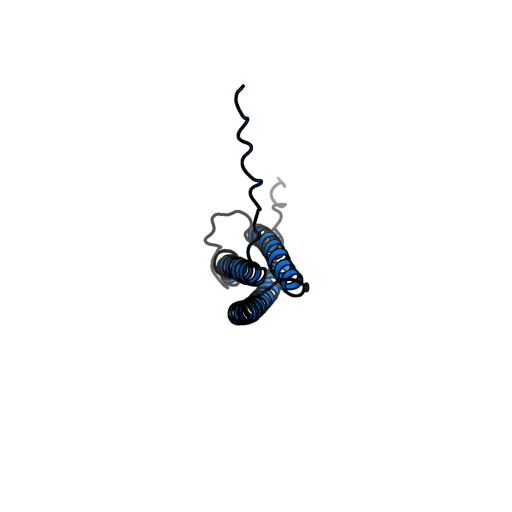 . THR A 1 102 ? -0.010 -5.101 7.615 1.00 98.44 102 THR A C 1
ATOM 809 O O . THR A 1 102 ? 1.096 -5.241 7.090 1.00 98.44 102 THR A O 1
ATOM 812 N N . ALA A 1 103 ? -1.128 -5.498 7.003 1.00 98.19 103 ALA A N 1
ATOM 813 C CA . ALA A 1 103 ? -1.132 -6.047 5.648 1.00 98.19 103 ALA A CA 1
ATOM 814 C C . ALA A 1 103 ? -0.655 -5.014 4.612 1.00 98.19 103 ALA A C 1
ATOM 816 O O . ALA A 1 103 ? 0.146 -5.346 3.738 1.00 98.19 103 ALA A O 1
ATOM 817 N N . VAL A 1 104 ? -1.089 -3.758 4.745 1.00 98.25 104 VAL A N 1
ATOM 818 C CA . VAL A 1 104 ? -0.683 -2.659 3.858 1.00 98.25 104 VAL A CA 1
ATOM 819 C C . VAL A 1 104 ? 0.797 -2.332 4.012 1.00 98.25 104 VAL A C 1
ATOM 821 O O . VAL A 1 104 ? 1.490 -2.219 3.005 1.00 98.25 104 VAL A O 1
ATOM 824 N N . ARG A 1 105 ? 1.330 -2.306 5.239 1.00 98.38 105 ARG A N 1
ATOM 825 C CA . ARG A 1 105 ? 2.775 -2.153 5.470 1.00 98.38 105 ARG A CA 1
ATOM 826 C C . ARG A 1 105 ? 3.590 -3.251 4.791 1.00 98.38 105 ARG A C 1
ATOM 828 O O . ARG A 1 105 ? 4.565 -2.952 4.113 1.00 98.38 105 ARG A O 1
ATOM 835 N N . ARG A 1 106 ? 3.157 -4.513 4.887 1.00 98.50 106 ARG A N 1
ATOM 836 C CA . ARG A 1 106 ? 3.822 -5.632 4.191 1.00 98.50 106 ARG A CA 1
ATOM 837 C C . ARG A 1 106 ? 3.783 -5.474 2.669 1.00 98.50 106 ARG A C 1
ATOM 839 O O . ARG A 1 106 ? 4.781 -5.756 2.005 1.00 98.50 106 ARG A O 1
ATOM 846 N N . LEU A 1 107 ? 2.648 -5.033 2.119 1.00 98.00 107 LEU A N 1
ATOM 847 C CA . LEU A 1 107 ? 2.511 -4.728 0.692 1.00 98.00 107 LEU A CA 1
ATOM 848 C C . LEU A 1 107 ? 3.478 -3.613 0.278 1.00 98.00 107 LEU A C 1
ATOM 850 O O . LEU A 1 107 ? 4.214 -3.779 -0.695 1.00 98.00 107 LEU A O 1
ATOM 854 N N . ARG A 1 108 ? 3.506 -2.513 1.037 1.00 98.12 108 ARG A N 1
ATOM 855 C CA . ARG A 1 108 ? 4.420 -1.388 0.832 1.00 98.12 108 ARG A CA 1
ATOM 856 C C . ARG A 1 108 ? 5.866 -1.862 0.823 1.00 98.12 108 ARG A C 1
ATOM 858 O O . ARG A 1 108 ? 6.544 -1.644 -0.169 1.00 98.12 108 ARG A O 1
ATOM 865 N N . ASP A 1 109 ? 6.304 -2.597 1.842 1.00 98.38 109 ASP A N 1
ATOM 866 C CA . ASP A 1 109 ? 7.680 -3.099 1.942 1.00 98.38 109 ASP A CA 1
ATOM 867 C C . ASP A 1 109 ? 8.073 -3.978 0.745 1.00 98.38 109 ASP A C 1
ATOM 869 O O . ASP A 1 109 ? 9.200 -3.905 0.248 1.00 98.38 109 ASP A O 1
ATOM 873 N N . ALA A 1 110 ? 7.151 -4.816 0.261 1.00 98.19 110 ALA A N 1
ATOM 874 C CA . ALA A 1 110 ? 7.380 -5.634 -0.926 1.00 98.19 110 ALA A CA 1
ATOM 875 C C . ALA A 1 110 ? 7.548 -4.790 -2.196 1.00 98.19 110 ALA A C 1
ATOM 877 O O . ALA A 1 110 ? 8.420 -5.084 -3.014 1.00 98.19 110 ALA A O 1
ATOM 878 N N . ILE A 1 111 ? 6.747 -3.736 -2.354 1.00 97.88 111 ILE A N 1
ATOM 879 C CA . ILE A 1 111 ? 6.847 -2.813 -3.488 1.00 97.88 111 ILE A CA 1
ATOM 880 C C . ILE A 1 111 ? 8.113 -1.956 -3.376 1.00 97.88 111 ILE A C 1
ATOM 882 O O . ILE A 1 111 ? 8.823 -1.833 -4.368 1.00 97.88 111 ILE A O 1
ATOM 886 N N . THR A 1 112 ? 8.460 -1.457 -2.185 1.00 98.25 112 THR A N 1
ATOM 887 C CA . THR A 1 112 ? 9.682 -0.674 -1.927 1.00 98.25 112 THR A CA 1
ATOM 888 C C . THR A 1 112 ? 10.921 -1.393 -2.438 1.00 98.25 112 THR A C 1
ATOM 890 O O . THR A 1 112 ? 11.737 -0.804 -3.140 1.00 98.25 112 THR A O 1
ATOM 893 N N . ARG A 1 113 ? 11.055 -2.693 -2.139 1.00 98.19 113 ARG A N 1
ATOM 894 C CA . ARG A 1 113 ? 12.195 -3.488 -2.620 1.00 98.19 113 ARG A CA 1
ATOM 895 C C . ARG A 1 113 ? 12.285 -3.510 -4.145 1.00 98.19 113 ARG A C 1
ATOM 897 O O . ARG A 1 113 ? 13.374 -3.367 -4.689 1.00 98.19 113 ARG A O 1
ATOM 904 N N . ARG A 1 114 ? 11.146 -3.661 -4.823 1.00 97.50 114 ARG A N 1
ATOM 905 C CA . ARG A 1 114 ? 11.063 -3.709 -6.290 1.00 97.50 114 ARG A CA 1
ATOM 906 C C . ARG A 1 114 ? 11.372 -2.351 -6.916 1.00 97.50 114 ARG A C 1
ATOM 908 O O . ARG A 1 114 ? 12.166 -2.280 -7.846 1.00 97.50 114 ARG A O 1
ATOM 915 N N . VAL A 1 115 ? 10.819 -1.272 -6.362 1.00 96.69 115 VAL A N 1
ATOM 916 C CA . VAL A 1 115 ? 11.105 0.099 -6.812 1.00 96.69 115 VAL A CA 1
ATOM 917 C C . VAL A 1 115 ? 12.588 0.426 -6.647 1.00 96.69 115 VAL A C 1
ATOM 919 O O . VAL A 1 115 ? 13.204 0.907 -7.592 1.00 96.69 115 VAL A O 1
ATOM 922 N N . ASN A 1 116 ? 13.185 0.108 -5.497 1.00 96.25 116 ASN A N 1
ATOM 923 C CA . ASN A 1 116 ? 14.608 0.355 -5.257 1.00 96.25 116 ASN A CA 1
ATOM 924 C C . ASN A 1 116 ? 15.501 -0.395 -6.256 1.00 96.25 116 ASN A C 1
ATOM 926 O O . ASN A 1 116 ? 16.455 0.185 -6.769 1.00 96.25 116 ASN A O 1
ATOM 930 N N . LEU A 1 117 ? 15.172 -1.655 -6.562 1.00 95.44 117 LEU A N 1
ATOM 931 C CA . LEU A 1 117 ? 15.861 -2.435 -7.594 1.00 95.44 117 LEU A CA 1
ATOM 932 C C . LEU A 1 117 ? 15.776 -1.751 -8.962 1.00 95.44 117 LEU A C 1
ATOM 934 O O . LEU A 1 117 ? 16.810 -1.509 -9.577 1.00 95.44 117 LEU A O 1
ATOM 938 N N . LEU A 1 118 ? 14.571 -1.374 -9.399 1.00 93.44 118 LEU A N 1
ATOM 939 C CA . LEU A 1 118 ? 14.361 -0.707 -10.687 1.00 93.44 118 LEU A CA 1
ATOM 940 C C . LEU A 1 118 ? 15.109 0.628 -10.793 1.00 93.44 118 LEU A C 1
ATOM 942 O O . LEU A 1 118 ? 15.680 0.927 -11.840 1.00 93.44 118 LEU A O 1
ATOM 946 N N . MET A 1 119 ? 15.123 1.423 -9.720 1.00 92.06 119 MET A N 1
ATOM 947 C CA . MET A 1 119 ? 15.824 2.712 -9.688 1.00 92.06 119 MET A CA 1
ATOM 948 C C . MET A 1 119 ? 17.343 2.543 -9.729 1.00 92.06 119 MET A C 1
ATOM 950 O O . MET A 1 119 ? 18.023 3.314 -10.402 1.00 92.06 119 MET A O 1
ATOM 954 N N . ALA A 1 120 ? 17.876 1.516 -9.062 1.00 91.06 120 ALA A N 1
ATOM 955 C CA . ALA A 1 120 ? 19.303 1.208 -9.085 1.00 91.06 120 ALA A CA 1
ATOM 956 C C . ALA A 1 120 ? 19.777 0.702 -10.458 1.00 91.06 120 ALA A C 1
ATOM 958 O O . ALA A 1 120 ? 20.914 0.956 -10.846 1.00 91.06 120 ALA A O 1
ATOM 959 N N . THR A 1 121 ? 18.913 0.011 -11.207 1.00 87.94 121 THR A N 1
ATOM 960 C CA . THR A 1 121 ? 19.219 -0.509 -12.550 1.00 87.94 121 THR A CA 1
ATOM 961 C C . THR A 1 121 ? 18.760 0.415 -13.676 1.00 87.94 121 THR A C 1
ATOM 963 O O . THR A 1 121 ? 18.668 -0.024 -14.824 1.00 87.94 121 THR A O 1
ATOM 966 N N . ARG A 1 122 ? 18.422 1.676 -13.375 1.00 84.88 122 ARG A N 1
ATOM 967 C CA . ARG A 1 122 ? 17.952 2.631 -14.382 1.00 84.88 122 ARG A CA 1
ATOM 968 C C . ARG A 1 122 ? 19.009 2.772 -15.489 1.00 84.88 122 ARG A C 1
ATOM 970 O O . ARG A 1 122 ? 20.148 3.132 -15.185 1.00 84.88 122 ARG A O 1
ATOM 977 N N . PRO A 1 123 ? 18.663 2.529 -16.765 1.00 76.31 123 PRO A N 1
ATOM 978 C CA . PRO A 1 123 ? 19.606 2.716 -17.857 1.00 76.31 123 PRO A CA 1
ATOM 979 C C . PRO A 1 123 ? 20.016 4.190 -17.927 1.00 76.31 123 PRO A C 1
ATOM 981 O O . PRO A 1 123 ? 19.168 5.086 -17.862 1.00 76.31 123 PRO A O 1
ATOM 984 N N . ALA A 1 124 ? 21.320 4.448 -18.053 1.00 69.38 124 ALA A N 1
ATOM 985 C CA . ALA A 1 124 ? 21.821 5.797 -18.277 1.00 69.38 124 ALA A CA 1
ATOM 986 C C . ALA A 1 124 ? 21.143 6.369 -19.529 1.00 69.38 124 ALA A C 1
ATOM 988 O O . ALA A 1 124 ? 21.082 5.698 -20.563 1.00 69.38 124 ALA A O 1
ATOM 989 N N . ARG A 1 125 ? 20.610 7.596 -19.441 1.00 65.00 125 ARG A N 1
ATOM 990 C CA . ARG A 1 125 ? 20.074 8.288 -20.621 1.00 65.00 125 ARG A CA 1
ATOM 991 C C . ARG A 1 125 ? 21.218 8.361 -21.626 1.00 65.00 125 ARG A C 1
ATOM 993 O O . ARG A 1 125 ? 22.210 9.028 -21.352 1.00 65.00 125 ARG A O 1
ATOM 1000 N N . ILE A 1 126 ? 21.112 7.641 -22.740 1.00 56.50 126 ILE A N 1
ATOM 1001 C CA . ILE A 1 126 ? 22.124 7.696 -23.793 1.00 56.50 126 ILE A CA 1
ATOM 1002 C C . ILE A 1 126 ? 22.098 9.131 -24.318 1.00 56.50 126 ILE A C 1
ATOM 1004 O O . ILE A 1 126 ? 21.144 9.545 -24.979 1.00 56.50 126 ILE A O 1
ATOM 1008 N N . SER A 1 127 ? 23.101 9.919 -23.940 1.00 50.53 127 SER A N 1
ATOM 1009 C CA . SER A 1 127 ? 23.276 11.280 -24.423 1.00 50.53 127 SER A CA 1
ATOM 1010 C C . SER A 1 127 ? 23.497 11.212 -25.927 1.00 50.53 127 SER A C 1
ATOM 1012 O O . SER A 1 127 ? 24.451 10.597 -26.396 1.00 50.53 127 SER A O 1
ATOM 1014 N N . ALA A 1 128 ? 22.612 11.843 -26.693 1.00 50.66 128 ALA A N 1
ATOM 1015 C CA . ALA A 1 128 ? 22.841 12.111 -28.102 1.00 50.66 128 ALA A CA 1
ATOM 1016 C C . ALA A 1 128 ? 23.983 13.135 -28.230 1.00 50.66 128 ALA A C 1
ATOM 1018 O O . ALA A 1 128 ? 23.742 14.329 -28.367 1.00 50.66 128 ALA A O 1
ATOM 1019 N N . THR A 1 129 ? 25.229 12.677 -28.136 1.00 52.03 129 THR A N 1
ATOM 1020 C CA . THR A 1 129 ? 26.431 13.497 -28.344 1.00 52.03 129 THR A CA 1
ATOM 1021 C C . THR A 1 129 ? 27.353 12.861 -29.374 1.00 52.03 129 THR A C 1
ATOM 1023 O O . THR A 1 129 ? 28.554 12.818 -29.179 1.00 52.03 129 THR A O 1
ATOM 1026 N N . GLU A 1 130 ? 26.804 12.372 -30.483 1.00 50.44 130 GLU A N 1
ATOM 1027 C CA . GLU A 1 130 ? 27.582 12.042 -31.682 1.00 50.44 130 GLU A CA 1
ATOM 1028 C C . GLU A 1 130 ? 26.724 12.336 -32.913 1.00 50.44 130 GLU A C 1
ATOM 1030 O O . GLU A 1 130 ? 26.097 11.443 -33.476 1.00 50.44 130 GLU A O 1
ATOM 1035 N N . ARG A 1 131 ? 26.596 13.616 -33.289 1.00 52.94 131 ARG A N 1
ATOM 1036 C CA . ARG A 1 131 ? 26.157 14.008 -34.643 1.00 52.94 131 ARG A CA 1
ATOM 1037 C C . ARG A 1 131 ? 26.417 15.482 -34.966 1.00 52.94 131 ARG A C 1
ATOM 1039 O O . ARG A 1 131 ? 25.563 16.158 -35.512 1.00 52.94 131 ARG A O 1
ATOM 1046 N N . THR A 1 132 ? 27.612 15.977 -34.665 1.00 52.16 132 THR A N 1
ATOM 1047 C CA . THR A 1 132 ? 28.154 17.180 -35.323 1.00 52.16 132 THR A CA 1
ATOM 1048 C C . THR A 1 132 ? 29.668 17.039 -35.430 1.00 52.16 132 THR A C 1
ATOM 1050 O O . THR A 1 132 ? 30.437 17.622 -34.674 1.00 52.16 132 THR A O 1
ATOM 1053 N N . SER A 1 133 ? 30.099 16.188 -36.350 1.00 53.62 133 SER A N 1
ATOM 1054 C CA . SER A 1 133 ? 31.407 16.297 -36.985 1.00 53.62 133 SER A CA 1
ATOM 1055 C C . SER A 1 133 ? 31.161 16.100 -38.467 1.00 53.62 133 SER A C 1
ATOM 1057 O O . SER A 1 133 ? 31.024 14.971 -38.931 1.00 53.62 133 SER A O 1
ATOM 1059 N N . SER A 1 134 ? 30.992 17.215 -39.167 1.00 54.88 134 SER A N 1
ATOM 1060 C CA . SER A 1 134 ? 31.351 17.357 -40.569 1.00 54.88 134 SER A CA 1
ATOM 1061 C C . SER A 1 134 ? 31.536 18.827 -40.897 1.00 54.88 134 SER A C 1
ATOM 1063 O O . SER A 1 134 ? 30.845 19.655 -40.262 1.00 54.88 134 SER A O 1
#

pLDDT: mean 84.64, std 16.28, range [43.72, 98.5]

Sequence (134 aa):
MAEEFTPPPRRRLSPPAEVCLLLRSHAEAHWLTTKVVPLVRELEAPVGHPRNHMGDPYAYLEALWIEACGRAAETDGARVELEMPGHVRDVAVQERALRYHTAVRRLRDAITRRVNLLMATRPARISATERTSS

Foldseek 3Di:
DDPDPDDPPPPPPDPPLLVQLQVLLVVLLCLCVPPQVVLLVQLPDPDDDRPDPDDQSLVVNVVSVVVSVVSLVSSVVSVVVNVDPDDDDDPVSNVVSVVSSVVSVVSVVVSVVSNVVSNVPPDDPPPPPPDPDD